Protein AF-A0A972CY68-F1 (afdb_monomer)

pLDDT: mean 76.72, std 8.89, range [44.25, 85.81]

Structure (mmCIF, N/CA/C/O backbone):
data_AF-A0A972CY68-F1
#
_entry.id   AF-A0A972CY68-F1
#
loop_
_atom_site.group_PDB
_atom_site.id
_atom_site.type_symbol
_atom_site.label_atom_id
_atom_site.label_alt_id
_atom_site.label_comp_id
_atom_site.label_asym_id
_atom_site.label_entity_id
_atom_site.label_seq_id
_atom_site.pdbx_PDB_ins_code
_atom_site.Cartn_x
_atom_site.Cartn_y
_atom_site.Cartn_z
_atom_site.occupancy
_atom_site.B_iso_or_equiv
_atom_site.auth_seq_id
_atom_site.auth_comp_id
_atom_site.auth_asym_id
_atom_site.auth_atom_id
_atom_site.pdbx_PDB_model_num
ATOM 1 N N . ALA A 1 1 ? 3.180 -8.922 9.177 1.00 44.25 1 ALA A N 1
ATOM 2 C CA . ALA A 1 1 ? 3.590 -8.613 7.791 1.00 44.25 1 ALA A CA 1
ATOM 3 C C . ALA A 1 1 ? 2.325 -8.504 6.946 1.00 44.25 1 ALA A C 1
ATOM 5 O O . ALA A 1 1 ? 1.677 -9.520 6.760 1.00 44.25 1 ALA A O 1
ATOM 6 N N . GLY A 1 2 ? 1.870 -7.306 6.565 1.00 52.00 2 GLY A N 1
ATOM 7 C CA . GLY A 1 2 ? 0.503 -7.192 6.025 1.00 52.00 2 GLY A CA 1
ATOM 8 C C . GLY A 1 2 ? 0.113 -5.875 5.363 1.00 52.00 2 GLY A C 1
ATOM 9 O O . GLY A 1 2 ? -1.064 -5.665 5.100 1.00 52.00 2 GLY A O 1
ATOM 10 N N . THR A 1 3 ? 1.054 -4.983 5.064 1.00 59.28 3 THR A N 1
ATOM 11 C CA . THR A 1 3 ? 0.762 -3.806 4.239 1.00 59.28 3 THR A CA 1
ATOM 12 C C . THR A 1 3 ? 1.094 -4.169 2.802 1.00 59.28 3 THR A C 1
ATOM 14 O O . THR A 1 3 ? 2.257 -4.128 2.408 1.00 59.28 3 THR A O 1
ATOM 17 N N . MET A 1 4 ? 0.083 -4.549 2.009 1.00 66.31 4 MET A N 1
ATOM 18 C CA . MET A 1 4 ? 0.274 -4.852 0.578 1.00 66.31 4 MET A CA 1
ATOM 19 C C . MET A 1 4 ? 0.993 -3.704 -0.156 1.00 66.31 4 MET A C 1
ATOM 21 O O . MET A 1 4 ? 1.763 -3.932 -1.079 1.00 66.31 4 MET A O 1
ATOM 25 N N . THR A 1 5 ? 0.838 -2.473 0.331 1.00 71.88 5 THR A N 1
ATOM 26 C CA . THR A 1 5 ? 1.476 -1.258 -0.185 1.00 71.88 5 THR A CA 1
ATOM 27 C C . THR A 1 5 ? 2.972 -1.125 0.117 1.00 71.88 5 THR A C 1
ATOM 29 O O . THR A 1 5 ? 3.635 -0.318 -0.525 1.00 71.88 5 THR A O 1
ATOM 32 N N . SER A 1 6 ? 3.541 -1.910 1.041 1.00 76.31 6 SER A N 1
ATOM 33 C CA . SER A 1 6 ? 4.955 -1.814 1.459 1.00 76.31 6 SER A CA 1
ATOM 34 C C . SER A 1 6 ? 5.931 -2.023 0.298 1.00 76.31 6 SER A C 1
ATOM 36 O O . SER A 1 6 ? 7.017 -1.451 0.264 1.00 76.31 6 SER A O 1
ATOM 38 N N . ASN A 1 7 ? 5.517 -2.821 -0.685 1.00 75.88 7 ASN A N 1
ATOM 39 C CA . ASN A 1 7 ? 6.290 -3.104 -1.885 1.00 75.88 7 ASN A CA 1
ATOM 40 C C . ASN A 1 7 ? 6.474 -1.880 -2.802 1.00 75.88 7 ASN A C 1
ATOM 42 O O . ASN A 1 7 ? 7.436 -1.797 -3.555 1.00 75.88 7 ASN A O 1
ATOM 46 N N . LEU A 1 8 ? 5.576 -0.898 -2.716 1.00 76.38 8 LEU A N 1
ATOM 47 C CA . LEU A 1 8 ? 5.650 0.323 -3.516 1.00 76.38 8 LEU A CA 1
ATOM 48 C C . LEU A 1 8 ? 6.749 1.275 -3.029 1.00 76.38 8 LEU A C 1
ATOM 50 O O . LEU A 1 8 ? 7.073 2.245 -3.703 1.00 76.38 8 LEU A O 1
ATOM 54 N N . VAL A 1 9 ? 7.333 1.031 -1.858 1.00 80.44 9 VAL A N 1
ATOM 55 C CA . VAL A 1 9 ? 8.344 1.903 -1.270 1.00 80.44 9 VAL A CA 1
ATOM 56 C C . VAL A 1 9 ? 9.739 1.377 -1.630 1.00 80.44 9 VAL A C 1
ATOM 58 O O . VAL A 1 9 ? 10.109 0.295 -1.172 1.00 80.44 9 VAL A O 1
ATOM 61 N N . PRO A 1 10 ? 10.544 2.110 -2.424 1.00 71.81 10 PRO A N 1
ATOM 62 C CA . PRO A 1 10 ? 11.779 1.566 -2.995 1.00 71.81 10 PRO A CA 1
ATOM 63 C C . PRO A 1 10 ? 12.870 1.276 -1.955 1.00 71.81 10 PRO A C 1
ATOM 65 O O . PRO A 1 10 ? 13.713 0.415 -2.182 1.00 71.81 10 PRO A O 1
ATOM 68 N N . TRP A 1 11 ? 12.835 1.943 -0.799 1.00 78.50 11 TRP A N 1
ATOM 69 C CA . TRP A 1 11 ? 13.747 1.701 0.327 1.00 78.50 11 TRP A CA 1
ATOM 70 C C . TRP A 1 11 ? 13.253 0.626 1.310 1.00 78.50 11 TRP A C 1
ATOM 72 O O . TRP A 1 11 ? 13.871 0.411 2.350 1.00 78.50 11 TRP A O 1
ATOM 82 N N . ASN A 1 12 ? 12.134 -0.044 1.021 1.00 83.31 12 ASN A N 1
ATOM 83 C CA . ASN A 1 12 ? 11.630 -1.148 1.830 1.00 83.31 12 ASN A CA 1
ATOM 84 C C . ASN A 1 12 ? 12.153 -2.493 1.303 1.00 83.31 12 ASN A C 1
ATOM 86 O O . ASN A 1 12 ? 12.235 -2.696 0.091 1.00 83.31 12 ASN A O 1
ATOM 90 N N . THR A 1 13 ? 12.433 -3.440 2.202 1.00 82.19 13 THR A N 1
ATOM 91 C CA . THR A 1 13 ? 12.859 -4.805 1.856 1.00 82.19 13 THR A CA 1
ATOM 92 C C . THR A 1 13 ? 11.939 -5.461 0.826 1.00 82.19 13 THR A C 1
ATOM 94 O O . THR A 1 13 ? 12.430 -6.043 -0.135 1.00 82.19 13 THR A O 1
ATOM 97 N N . CYS A 1 14 ? 10.614 -5.315 0.963 1.00 81.81 14 CYS A N 1
ATOM 98 C CA . CYS A 1 14 ? 9.647 -5.857 0.004 1.00 81.81 14 CYS A CA 1
ATOM 99 C C . CYS A 1 14 ? 9.883 -5.287 -1.403 1.00 81.81 14 CYS A C 1
ATOM 101 O O . CYS A 1 14 ? 9.990 -6.040 -2.371 1.00 81.81 14 CYS A O 1
ATOM 103 N N . GLY A 1 15 ? 10.026 -3.958 -1.477 1.00 80.25 15 GLY A N 1
ATOM 104 C CA . GLY A 1 15 ? 10.265 -3.216 -2.710 1.00 80.25 15 GLY A CA 1
ATOM 105 C C . GLY A 1 15 ? 11.562 -3.630 -3.389 1.00 80.25 15 GLY A C 1
ATOM 106 O O . GLY A 1 15 ? 11.573 -3.829 -4.605 1.00 80.25 15 GLY A O 1
ATOM 107 N N . ALA A 1 16 ? 12.639 -3.791 -2.617 1.00 81.56 16 ALA A N 1
ATOM 108 C CA . ALA A 1 16 ? 13.944 -4.217 -3.116 1.00 81.56 16 ALA A CA 1
ATOM 109 C C . ALA A 1 16 ? 13.916 -5.653 -3.669 1.00 81.56 16 ALA A C 1
ATOM 111 O O . ALA A 1 16 ? 14.465 -5.912 -4.743 1.00 81.56 16 ALA A O 1
ATOM 112 N N . THR A 1 17 ? 13.225 -6.577 -2.992 1.00 84.06 17 THR A N 1
ATOM 113 C CA . THR A 1 17 ? 13.070 -7.962 -3.464 1.00 84.06 17 THR A CA 1
ATOM 114 C C . THR A 1 17 ? 12.302 -8.021 -4.784 1.00 84.06 17 THR A C 1
ATOM 116 O O . THR A 1 17 ? 12.729 -8.693 -5.719 1.00 84.06 17 THR A O 1
ATOM 119 N N . MET A 1 18 ? 11.204 -7.274 -4.906 1.00 83.81 18 MET A N 1
ATOM 120 C CA . MET A 1 18 ? 10.379 -7.291 -6.118 1.00 83.81 18 MET A CA 1
ATOM 121 C C . MET A 1 18 ? 11.041 -6.600 -7.307 1.00 83.81 18 MET A C 1
ATOM 123 O O . MET A 1 18 ? 10.937 -7.101 -8.423 1.00 83.81 18 MET A O 1
ATOM 127 N N . ALA A 1 19 ? 11.781 -5.510 -7.083 1.00 83.88 19 ALA A N 1
ATOM 128 C CA . ALA A 1 19 ? 12.583 -4.900 -8.142 1.00 83.88 19 ALA A CA 1
ATOM 129 C C . ALA A 1 19 ? 13.695 -5.840 -8.638 1.00 83.88 19 ALA A C 1
ATOM 131 O O . ALA A 1 19 ? 13.954 -5.909 -9.836 1.00 83.88 19 ALA A O 1
ATOM 132 N N . THR A 1 20 ? 14.301 -6.619 -7.734 1.00 84.06 20 THR A N 1
ATOM 133 C CA . THR A 1 20 ? 15.314 -7.628 -8.089 1.00 84.06 20 THR A CA 1
ATOM 134 C C . THR A 1 20 ? 14.721 -8.777 -8.906 1.00 84.06 20 THR A C 1
ATOM 136 O O . THR A 1 20 ? 15.323 -9.201 -9.887 1.00 84.06 20 THR A O 1
ATOM 139 N N . PHE A 1 21 ? 13.538 -9.276 -8.538 1.00 85.00 21 PHE A N 1
ATOM 140 C CA . PHE A 1 21 ? 12.896 -10.382 -9.258 1.00 85.00 21 PHE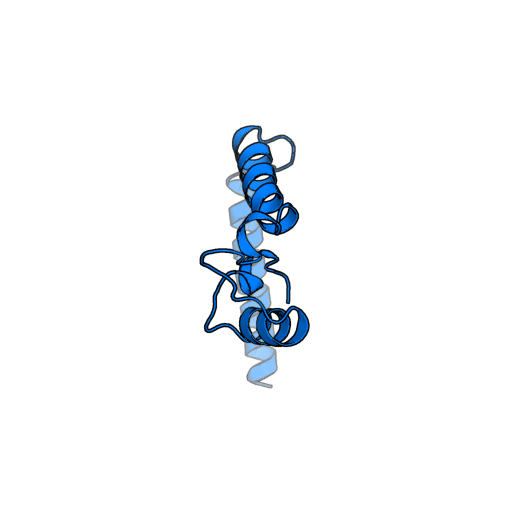 A CA 1
ATOM 141 C C . PHE A 1 21 ? 12.327 -9.979 -10.615 1.00 85.00 21 PHE A C 1
ATOM 143 O O . PHE A 1 21 ? 12.432 -10.744 -11.570 1.00 85.00 21 PHE A O 1
ATOM 150 N N . LEU A 1 22 ? 11.713 -8.799 -10.704 1.00 82.75 22 LEU A N 1
ATOM 151 C CA . LEU A 1 22 ? 11.071 -8.333 -11.932 1.00 82.75 22 LEU A CA 1
ATOM 152 C C . LEU A 1 22 ? 12.049 -7.610 -12.871 1.00 82.75 22 LEU A C 1
ATOM 154 O O . LEU A 1 22 ? 11.709 -7.366 -14.024 1.00 82.75 22 LEU A O 1
ATOM 158 N N . GLY A 1 23 ? 13.242 -7.238 -12.392 1.00 82.06 23 GLY A N 1
ATOM 159 C CA . GLY A 1 23 ? 14.241 -6.490 -13.165 1.00 82.06 23 GLY A CA 1
ATOM 160 C C . GLY A 1 23 ? 13.816 -5.061 -13.523 1.00 82.06 23 GLY A C 1
ATOM 161 O O . GLY A 1 23 ? 14.516 -4.375 -14.263 1.00 82.06 23 GLY A O 1
ATOM 162 N N . VAL A 1 24 ? 12.675 -4.604 -13.003 1.00 83.75 24 VAL A N 1
ATOM 163 C CA . VAL A 1 24 ? 12.113 -3.270 -13.220 1.00 83.75 24 VAL A CA 1
ATOM 164 C C . VAL A 1 24 ? 11.970 -2.539 -11.891 1.00 83.75 24 VAL A C 1
ATOM 166 O O . VAL A 1 24 ? 11.668 -3.135 -10.855 1.00 83.75 24 VAL A O 1
ATOM 169 N N . GLY A 1 25 ? 12.184 -1.224 -11.918 1.00 82.50 25 GLY A N 1
ATOM 170 C CA . GLY A 1 25 ? 12.010 -0.373 -10.743 1.00 82.50 25 GLY A CA 1
ATOM 171 C C . GLY A 1 25 ? 10.559 -0.335 -10.256 1.00 82.50 25 GLY A C 1
ATOM 172 O O . GLY A 1 25 ? 9.618 -0.660 -10.980 1.00 82.50 25 GLY A O 1
ATOM 173 N N . GLN A 1 26 ? 10.361 0.095 -9.013 1.00 83.50 26 GLN A N 1
ATOM 174 C CA . GLN A 1 26 ? 9.029 0.305 -8.445 1.00 83.50 26 GLN A CA 1
ATOM 175 C C . GLN A 1 26 ? 8.328 1.448 -9.193 1.00 83.50 26 GLN A C 1
ATOM 177 O O . GLN A 1 26 ? 7.229 1.271 -9.714 1.00 83.50 26 GLN A O 1
ATOM 182 N N . TRP A 1 27 ? 9.010 2.588 -9.327 1.00 78.25 27 TRP A N 1
ATOM 183 C CA . TRP A 1 27 ? 8.519 3.803 -9.981 1.00 78.25 27 TRP A CA 1
ATOM 184 C C . TRP A 1 27 ? 9.369 4.153 -11.209 1.00 78.25 27 TRP A C 1
ATOM 186 O O . TRP A 1 27 ? 10.581 3.949 -11.191 1.00 78.25 27 TRP A O 1
ATOM 196 N N . GLY A 1 28 ? 8.750 4.700 -12.260 1.00 76.44 28 GLY A N 1
ATOM 197 C CA . GLY A 1 28 ? 9.435 5.145 -13.483 1.00 76.44 28 GLY A CA 1
ATOM 198 C C . GLY A 1 28 ? 8.830 4.586 -1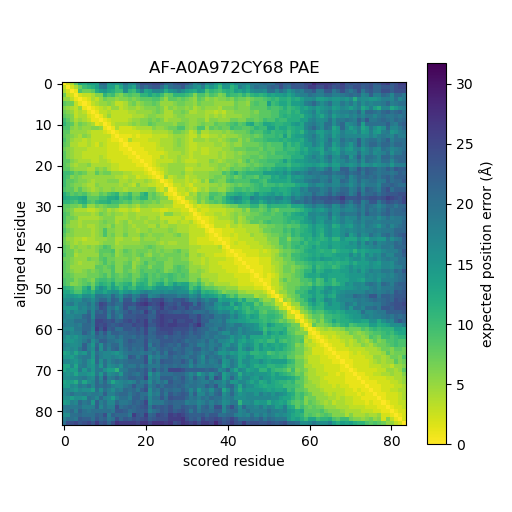4.776 1.00 76.44 28 GLY A C 1
ATOM 199 O O . GLY A 1 28 ? 7.780 3.940 -14.75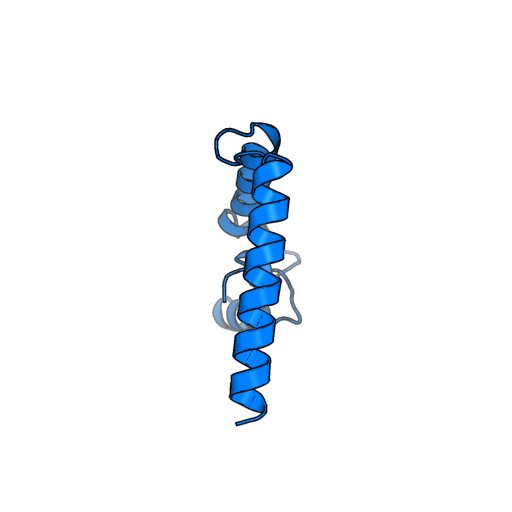8 1.00 76.44 28 GLY A O 1
ATOM 200 N N . ALA A 1 29 ? 9.493 4.838 -15.910 1.00 69.81 29 ALA A N 1
ATOM 201 C CA . ALA A 1 29 ? 9.088 4.307 -17.212 1.00 69.81 29 ALA A CA 1
ATOM 202 C C . ALA A 1 29 ? 9.269 2.778 -17.234 1.00 69.81 29 ALA A C 1
ATOM 204 O O . ALA A 1 29 ? 10.392 2.283 -17.208 1.00 69.81 29 ALA A O 1
ATOM 205 N N . GLY A 1 30 ? 8.155 2.040 -17.234 1.00 75.50 30 GLY A N 1
ATOM 206 C CA . GLY A 1 30 ? 8.150 0.574 -17.142 1.00 75.50 30 GLY A CA 1
ATOM 207 C C . GLY A 1 30 ? 8.173 0.017 -15.714 1.00 75.50 30 GLY A C 1
ATOM 208 O O . GLY A 1 30 ? 8.315 -1.190 -15.543 1.00 75.50 30 GLY A O 1
ATOM 209 N N . GLY A 1 31 ? 8.028 0.867 -14.691 1.00 82.25 31 GLY A N 1
ATOM 210 C CA . GLY A 1 31 ? 7.954 0.410 -13.306 1.00 82.25 31 GLY A CA 1
ATOM 211 C C . GLY A 1 31 ? 6.672 -0.371 -13.006 1.00 82.25 31 GLY A C 1
ATOM 212 O O . GLY A 1 31 ? 5.633 -0.149 -13.631 1.00 82.25 31 GLY A O 1
ATOM 213 N N . TYR A 1 32 ? 6.731 -1.288 -12.038 1.00 83.50 32 TYR A N 1
ATOM 214 C CA . TYR A 1 32 ? 5.608 -2.190 -11.753 1.00 83.50 32 TYR A CA 1
ATOM 215 C C . TYR A 1 32 ? 4.529 -1.585 -10.832 1.00 83.50 32 TYR A C 1
ATOM 217 O O . TYR A 1 32 ? 3.436 -2.142 -10.727 1.00 83.50 32 TYR A O 1
ATOM 225 N N . ALA A 1 33 ? 4.790 -0.452 -10.168 1.00 83.81 33 ALA A N 1
ATOM 226 C CA . ALA A 1 33 ? 3.851 0.172 -9.231 1.00 83.81 33 ALA A CA 1
ATOM 227 C C . ALA A 1 33 ? 2.424 0.433 -9.767 1.00 83.81 33 ALA A C 1
ATOM 229 O O . ALA A 1 33 ? 1.474 0.160 -9.027 1.00 83.81 33 ALA A O 1
ATOM 230 N N . PRO A 1 34 ? 2.198 0.911 -11.009 1.00 79.94 34 PRO A N 1
ATOM 231 C CA . PRO A 1 34 ? 0.838 1.056 -11.541 1.00 79.94 34 PRO A CA 1
ATOM 232 C C . PRO A 1 34 ? 0.130 -0.290 -11.763 1.00 79.94 34 PRO A C 1
ATOM 234 O O . PRO A 1 34 ? -1.092 -0.361 -11.672 1.00 79.94 34 PRO A O 1
ATOM 237 N N . TYR A 1 35 ? 0.880 -1.372 -11.990 1.00 81.44 35 TYR A N 1
ATOM 238 C CA . TYR A 1 35 ? 0.332 -2.721 -12.168 1.00 81.44 35 TYR A CA 1
ATOM 239 C C . TYR A 1 35 ? 0.013 -3.418 -10.839 1.0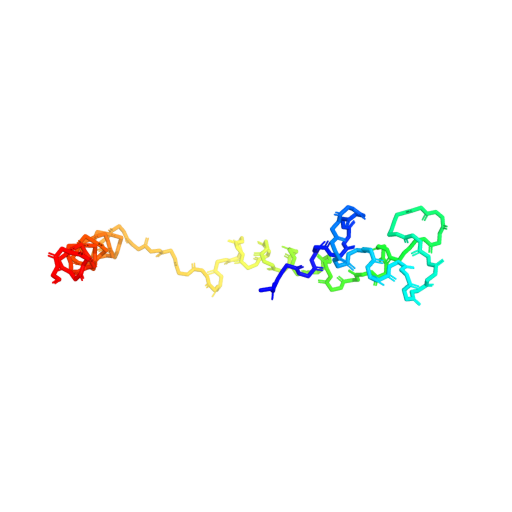0 81.44 35 TYR A C 1
ATOM 241 O O . TYR A 1 35 ? -0.644 -4.458 -10.822 1.00 81.44 35 TYR A O 1
ATOM 249 N N . ALA A 1 36 ? 0.423 -2.842 -9.707 1.00 81.31 36 ALA A N 1
ATOM 250 C CA . ALA A 1 36 ? 0.140 -3.352 -8.370 1.00 81.31 36 ALA A CA 1
ATOM 251 C C . ALA A 1 36 ? -1.310 -3.050 -7.931 1.00 81.31 36 ALA A C 1
ATOM 253 O O . ALA A 1 36 ? -1.551 -2.459 -6.881 1.00 81.31 36 ALA A O 1
ATOM 254 N N . ILE A 1 37 ? -2.292 -3.462 -8.737 1.00 80.06 37 ILE A N 1
ATOM 255 C CA . ILE A 1 37 ? -3.717 -3.107 -8.619 1.00 80.06 37 ILE A CA 1
ATOM 256 C C . ILE A 1 37 ? -4.277 -3.418 -7.224 1.00 80.06 37 ILE A C 1
ATOM 258 O O . ILE A 1 37 ? -4.958 -2.588 -6.628 1.00 80.06 37 ILE A O 1
ATOM 262 N N . LEU A 1 38 ? -3.940 -4.577 -6.653 1.00 79.25 38 LEU A N 1
ATOM 263 C CA . LEU A 1 38 ? -4.394 -4.962 -5.311 1.00 79.25 38 LEU A CA 1
ATOM 264 C C . L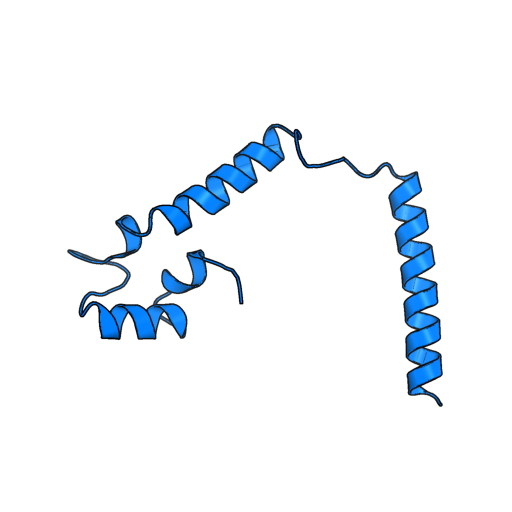EU A 1 38 ? -3.890 -4.011 -4.214 1.00 79.25 38 LEU A C 1
ATOM 266 O O . LEU A 1 38 ? -4.591 -3.787 -3.228 1.00 79.25 38 LEU A O 1
ATOM 270 N N . CYS A 1 39 ? -2.710 -3.409 -4.395 1.00 81.12 39 CYS A N 1
ATOM 271 C CA . CYS A 1 39 ? -2.162 -2.430 -3.455 1.00 81.12 39 CYS A CA 1
ATOM 272 C C . CYS A 1 39 ? -2.955 -1.118 -3.471 1.00 81.12 39 CYS A C 1
ATOM 274 O O . CYS A 1 39 ? -3.017 -0.446 -2.446 1.00 81.12 39 CYS A O 1
ATOM 276 N N . TRP A 1 40 ? -3.580 -0.781 -4.601 1.00 81.00 40 TRP A N 1
ATOM 277 C CA . TRP A 1 40 ? -4.408 0.415 -4.773 1.00 81.00 40 TRP A CA 1
ATOM 278 C C . TRP A 1 40 ? -5.872 0.181 -4.400 1.00 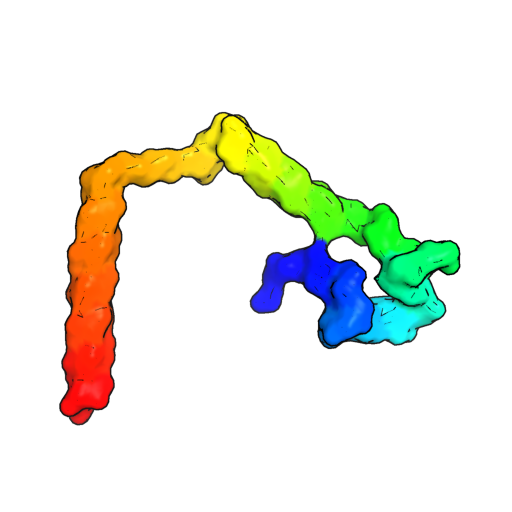81.00 40 TRP A C 1
ATOM 280 O O . TRP A 1 40 ? -6.490 1.029 -3.764 1.00 81.00 40 TRP A O 1
ATOM 290 N N . ILE A 1 41 ? -6.424 -0.986 -4.738 1.00 83.62 41 ILE A N 1
ATOM 291 C CA . ILE A 1 41 ? -7.810 -1.341 -4.408 1.00 83.62 41 ILE A CA 1
ATOM 292 C C . ILE A 1 41 ? -7.995 -1.473 -2.897 1.00 83.62 41 ILE A C 1
ATOM 294 O O . ILE A 1 41 ? -9.001 -1.019 -2.369 1.00 83.62 41 ILE A O 1
ATOM 298 N N . ASN A 1 42 ? -7.034 -2.053 -2.180 1.00 82.44 42 ASN A N 1
ATOM 299 C CA . ASN A 1 42 ? -7.179 -2.301 -0.746 1.00 82.44 42 ASN A CA 1
ATOM 300 C C . ASN A 1 42 ? -7.449 -1.029 0.098 1.00 82.44 42 ASN A C 1
ATOM 302 O O . ASN A 1 42 ? -8.435 -1.012 0.837 1.00 82.44 42 ASN A O 1
ATOM 306 N N . PRO A 1 43 ? -6.670 0.068 -0.017 1.00 78.81 43 PRO A N 1
ATOM 307 C CA . PRO A 1 43 ? -6.999 1.310 0.678 1.00 78.81 43 PRO A CA 1
ATOM 308 C C . PRO A 1 43 ? -8.314 1.925 0.187 1.00 78.81 43 PRO A C 1
ATOM 310 O O . PRO A 1 43 ? -9.057 2.453 1.005 1.00 78.81 43 PRO A O 1
ATOM 313 N N . LEU A 1 44 ? -8.654 1.818 -1.103 1.00 83.12 44 LEU A N 1
ATOM 314 C CA . LEU A 1 44 ? -9.932 2.322 -1.625 1.00 83.12 44 LEU A CA 1
ATOM 315 C C . LEU A 1 44 ? -11.134 1.582 -1.034 1.00 83.12 44 LEU A C 1
ATOM 317 O O . LEU A 1 44 ? -12.114 2.210 -0.645 1.00 83.12 44 LEU A O 1
ATOM 321 N N . VAL A 1 45 ? -11.046 0.259 -0.922 1.00 81.69 45 VAL A N 1
ATOM 322 C CA . VAL A 1 45 ? -12.076 -0.583 -0.310 1.00 81.69 45 VAL A CA 1
ATOM 323 C C . VAL A 1 45 ? -12.180 -0.292 1.186 1.00 81.69 45 VAL A C 1
ATOM 325 O O . VAL A 1 45 ? -13.285 -0.144 1.697 1.00 81.69 45 VAL A O 1
ATOM 328 N N . SER A 1 46 ? -11.051 -0.123 1.880 1.00 80.50 46 SER A N 1
ATOM 329 C CA . SER A 1 46 ? -11.029 0.274 3.293 1.00 80.50 46 SER A CA 1
ATOM 330 C C . SER A 1 46 ? -11.686 1.640 3.519 1.00 80.50 46 SER A C 1
ATOM 332 O O . SER A 1 46 ? -12.534 1.787 4.396 1.00 80.50 46 SER A O 1
ATOM 334 N N . ILE A 1 47 ? -11.378 2.626 2.672 1.00 81.50 47 ILE A N 1
ATOM 335 C CA . ILE A 1 47 ? -12.012 3.948 2.697 1.00 81.50 47 ILE A CA 1
ATOM 336 C C . ILE A 1 47 ? -13.512 3.832 2.403 1.00 81.50 47 ILE A C 1
ATOM 338 O O . ILE A 1 47 ? -14.323 4.420 3.115 1.00 81.50 47 ILE A O 1
ATOM 342 N N . PHE A 1 48 ? -13.901 3.046 1.398 1.00 83.12 48 PHE A N 1
ATOM 343 C CA . PHE A 1 48 ? -15.302 2.823 1.049 1.00 83.12 48 PHE A CA 1
ATOM 344 C C . PHE A 1 48 ? -16.088 2.199 2.207 1.00 83.12 48 PHE A C 1
ATOM 346 O O . PHE A 1 48 ? -17.144 2.718 2.568 1.00 83.12 48 PHE A O 1
ATOM 353 N N . TYR A 1 49 ? -15.570 1.143 2.837 1.00 74.50 49 TYR A N 1
ATOM 354 C CA . TYR A 1 49 ? -16.177 0.545 4.031 1.00 74.50 49 TYR A CA 1
ATOM 355 C C . TYR A 1 49 ? -16.170 1.497 5.231 1.00 74.50 49 TYR A C 1
ATOM 357 O O . TYR A 1 49 ? -17.130 1.512 6.000 1.00 74.50 49 TYR A O 1
ATOM 365 N N . GLY A 1 50 ? -15.133 2.326 5.366 1.00 76.12 50 GLY A N 1
ATOM 366 C CA . GLY A 1 50 ? -15.040 3.346 6.405 1.00 76.12 50 GLY A CA 1
ATOM 367 C C . GLY A 1 50 ? -16.105 4.436 6.273 1.00 76.12 50 GLY A C 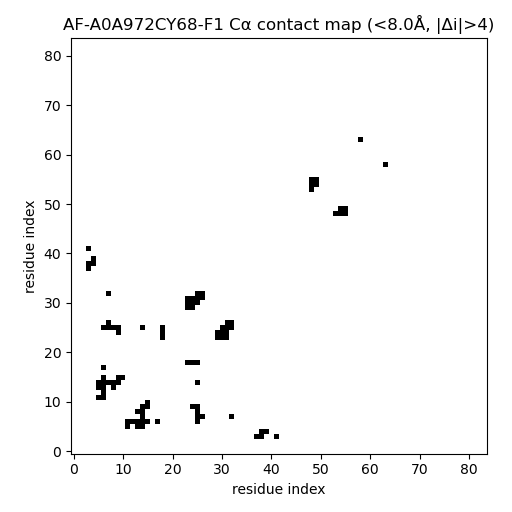1
ATOM 368 O O . GLY A 1 50 ? -16.701 4.828 7.272 1.00 76.12 50 GLY A O 1
ATOM 369 N N . PHE A 1 51 ? -16.395 4.881 5.047 1.00 73.00 51 PHE A N 1
ATOM 370 C CA . PHE A 1 51 ? -17.441 5.872 4.778 1.00 73.00 51 PHE A CA 1
ATOM 371 C C . PHE A 1 51 ? -18.851 5.282 4.795 1.00 73.00 51 PHE A C 1
ATOM 373 O O . PHE A 1 51 ? -19.769 5.913 5.311 1.00 73.00 51 PHE A O 1
ATOM 380 N N . THR A 1 52 ? -19.043 4.084 4.241 1.00 73.44 52 THR A N 1
ATOM 381 C CA . THR A 1 52 ? -20.365 3.438 4.211 1.00 73.44 52 THR A CA 1
ATOM 382 C C . THR A 1 52 ? -20.765 2.853 5.564 1.00 73.44 52 THR A C 1
ATOM 384 O O . THR A 1 52 ? -21.949 2.634 5.799 1.00 73.44 52 THR A O 1
ATOM 387 N N . GLY A 1 53 ? -19.814 2.624 6.477 1.00 65.44 53 GLY A N 1
ATOM 388 C CA . GLY A 1 53 ? -20.092 2.185 7.848 1.00 65.44 53 GLY A CA 1
ATOM 389 C C . GLY A 1 53 ? -20.679 0.774 7.956 1.00 65.44 53 GLY A C 1
ATOM 390 O O . GLY A 1 53 ? -21.043 0.352 9.047 1.00 65.44 53 GLY A O 1
ATOM 391 N N . ILE A 1 54 ? -20.746 0.025 6.850 1.00 63.56 54 ILE A N 1
ATOM 392 C CA . ILE A 1 54 ? -21.415 -1.285 6.769 1.00 63.56 54 ILE A CA 1
ATOM 393 C C . ILE A 1 54 ? -20.683 -2.356 7.599 1.00 63.56 54 ILE A C 1
ATOM 395 O O . ILE A 1 54 ? -21.299 -3.320 8.038 1.00 63.56 54 ILE A O 1
ATOM 399 N N . SER A 1 55 ? -19.384 -2.174 7.859 1.00 56.12 55 SER A N 1
ATOM 400 C CA . SER A 1 55 ? -18.565 -3.104 8.654 1.00 56.12 55 SER A CA 1
ATOM 401 C C . SER A 1 55 ? -17.902 -2.457 9.876 1.00 56.12 55 SER A C 1
ATOM 403 O O . SER A 1 55 ? -17.145 -3.128 10.576 1.00 56.12 55 SER A O 1
ATOM 405 N N . MET A 1 56 ? -18.147 -1.169 10.134 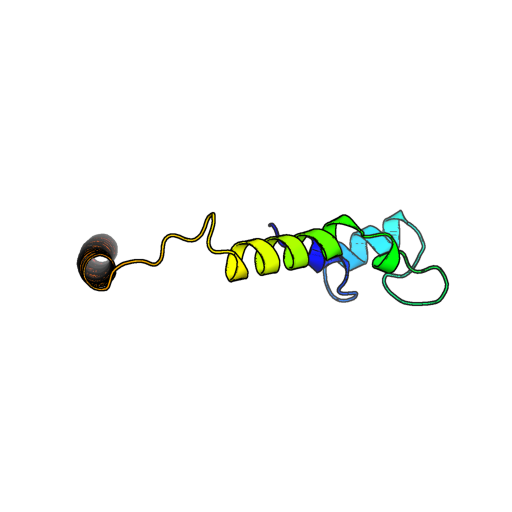1.00 57.69 56 MET A N 1
ATOM 406 C CA . MET A 1 56 ? -17.519 -0.448 11.241 1.00 57.69 56 MET A CA 1
ATOM 407 C C . MET A 1 56 ? -18.593 -0.083 12.261 1.00 57.69 56 MET A C 1
ATOM 409 O O . MET A 1 56 ? -19.182 0.997 12.209 1.00 57.69 56 MET A O 1
ATOM 413 N N . THR A 1 57 ? -18.876 -1.014 13.173 1.00 58.19 57 THR A N 1
ATOM 414 C CA . THR A 1 57 ? -19.674 -0.737 14.371 1.00 58.19 57 THR A CA 1
ATOM 415 C C . THR A 1 57 ? -19.023 0.422 15.112 1.00 58.19 57 THR A C 1
ATOM 417 O O . THR A 1 57 ? -17.921 0.289 15.643 1.00 58.19 57 THR A O 1
ATOM 420 N N . LYS A 1 58 ? -19.688 1.580 15.110 1.00 58.59 58 LYS A N 1
ATOM 421 C CA . LYS A 1 58 ? -19.320 2.693 15.981 1.00 58.59 58 LYS A CA 1
ATOM 422 C C . LYS A 1 58 ? -19.478 2.189 17.406 1.00 58.59 58 LYS A C 1
ATOM 424 O O . LYS A 1 58 ? -20.580 1.822 17.802 1.00 58.59 58 LYS A O 1
ATOM 429 N N . MET A 1 59 ? -18.370 2.105 18.126 1.00 58.00 59 MET A N 1
ATOM 430 C CA . MET A 1 59 ? -18.390 1.745 19.533 1.00 58.00 59 MET A CA 1
ATOM 431 C C . MET A 1 59 ? -19.180 2.825 20.271 1.00 58.00 59 MET A C 1
ATOM 433 O O . MET A 1 59 ? -18.914 4.012 20.076 1.00 58.00 59 MET A O 1
ATOM 437 N N . THR A 1 60 ? -20.197 2.429 21.030 1.00 66.00 60 THR A N 1
ATOM 438 C CA . THR A 1 60 ? -20.890 3.350 21.931 1.00 66.00 60 THR A CA 1
ATOM 439 C C . THR A 1 60 ? -19.922 3.752 23.041 1.00 66.00 60 THR A C 1
ATOM 441 O O . THR A 1 60 ? -19.016 2.989 23.386 1.00 66.00 60 THR A O 1
ATOM 444 N N . ASP A 1 61 ? -20.095 4.947 23.605 1.00 67.31 61 ASP A N 1
ATOM 445 C CA . ASP A 1 61 ? -19.215 5.446 24.670 1.00 67.31 61 ASP A CA 1
ATOM 446 C C . ASP A 1 61 ? -19.131 4.460 25.859 1.00 67.31 61 ASP A C 1
ATOM 448 O O . ASP A 1 61 ? -18.072 4.282 26.457 1.00 67.31 61 ASP A O 1
ATOM 452 N N . GLU A 1 62 ? -20.211 3.714 26.129 1.00 67.69 62 GLU A N 1
ATOM 453 C CA . GLU A 1 62 ? -20.267 2.679 27.172 1.00 67.69 62 GLU A CA 1
ATOM 454 C C . GLU A 1 62 ? -19.364 1.464 26.909 1.00 67.69 62 GLU A C 1
ATOM 456 O O . GLU A 1 62 ? -18.833 0.868 27.849 1.00 67.69 62 GLU A O 1
ATOM 461 N N . ASP A 1 63 ? -19.182 1.067 25.649 1.00 68.88 63 ASP A N 1
ATOM 462 C CA . ASP A 1 63 ? -18.299 -0.049 25.308 1.00 68.88 63 ASP A CA 1
ATOM 463 C C . ASP A 1 63 ? -16.825 0.383 25.375 1.00 68.88 63 ASP A C 1
ATOM 465 O O . ASP A 1 63 ? -15.955 -0.425 25.706 1.00 68.88 63 ASP A O 1
ATOM 469 N N . TYR A 1 64 ? -16.535 1.669 25.149 1.00 69.88 64 TYR A N 1
ATOM 470 C CA . TYR A 1 64 ? -15.191 2.246 25.275 1.00 69.88 64 TYR A CA 1
ATOM 471 C C . TYR A 1 64 ? -14.683 2.258 26.715 1.00 69.88 64 TYR A C 1
ATOM 473 O O . TYR A 1 64 ? -13.563 1.806 26.973 1.00 69.88 64 TYR A O 1
ATOM 481 N N . GLU A 1 65 ? -15.534 2.660 27.655 1.00 75.88 65 GLU A N 1
ATOM 482 C CA . GLU A 1 65 ? -15.248 2.630 29.094 1.00 75.88 65 GLU A CA 1
ATOM 483 C C . GLU A 1 65 ? -14.945 1.202 29.590 1.00 75.88 65 GLU A C 1
ATOM 485 O O . GLU A 1 65 ? -13.976 0.978 30.321 1.00 75.88 65 GLU A O 1
ATOM 490 N N . LYS A 1 66 ? -15.707 0.195 29.136 1.00 78.44 66 LYS A N 1
ATOM 491 C CA . LYS A 1 66 ? -15.481 -1.216 29.512 1.00 78.44 66 LYS A CA 1
ATOM 492 C C . LYS A 1 66 ? -14.145 -1.752 29.002 1.00 78.44 66 LYS A C 1
ATOM 494 O O . LYS A 1 66 ? -13.464 -2.479 29.725 1.00 78.44 66 LYS A O 1
ATOM 499 N N . ILE A 1 67 ? -13.753 -1.398 27.776 1.00 81.06 67 ILE A N 1
ATOM 500 C CA . ILE A 1 67 ? -12.460 -1.815 27.217 1.00 81.06 67 ILE A CA 1
ATOM 501 C C . ILE A 1 67 ? -11.301 -1.138 27.956 1.00 81.06 67 ILE A C 1
ATOM 503 O O . ILE A 1 67 ? -10.284 -1.784 28.197 1.00 81.06 67 ILE A O 1
ATOM 507 N N . LEU A 1 68 ? -11.434 0.130 28.348 1.00 79.31 68 LEU A N 1
ATOM 508 C CA . LEU A 1 68 ? -10.424 0.825 29.154 1.00 79.31 68 LEU A CA 1
ATOM 509 C C . LEU A 1 68 ? -10.226 0.156 30.515 1.00 79.31 68 LEU A C 1
ATOM 511 O O . LEU A 1 68 ? -9.094 -0.193 30.849 1.00 79.31 68 LEU A O 1
ATOM 515 N N . ALA A 1 69 ? -11.319 -0.117 31.230 1.00 81.19 69 ALA A N 1
ATOM 516 C CA . ALA A 1 69 ? -11.271 -0.810 32.514 1.00 81.19 69 ALA A CA 1
ATOM 517 C C . ALA A 1 69 ? -10.648 -2.214 32.396 1.00 81.19 69 ALA A C 1
ATOM 519 O O . ALA A 1 69 ? -9.899 -2.640 33.273 1.00 81.19 69 ALA A O 1
ATOM 520 N N . GLN A 1 70 ? -10.911 -2.934 31.298 1.00 83.62 70 GLN A N 1
ATOM 521 C CA . GLN A 1 70 ? -10.280 -4.232 31.043 1.00 83.62 70 GLN A CA 1
ATOM 522 C C . GLN A 1 70 ? -8.774 -4.094 30.776 1.00 83.62 70 GLN A C 1
ATOM 524 O O . GLN A 1 70 ? -7.984 -4.860 31.310 1.00 83.62 70 GLN A O 1
ATOM 529 N N . ARG A 1 71 ? -8.352 -3.088 30.002 1.00 83.81 71 ARG A N 1
ATOM 530 C CA . ARG A 1 71 ? -6.931 -2.851 29.697 1.00 83.81 71 ARG A CA 1
ATOM 531 C C . ARG A 1 71 ? -6.126 -2.420 30.916 1.00 83.81 71 ARG A C 1
ATOM 533 O O . ARG A 1 71 ? -4.924 -2.666 30.944 1.00 83.81 71 ARG A O 1
ATOM 540 N N . GLU A 1 72 ? -6.745 -1.737 31.875 1.00 83.94 72 GLU A N 1
ATOM 541 C CA . GLU A 1 72 ? -6.109 -1.409 33.154 1.00 83.94 72 GLU A CA 1
ATOM 542 C C . GLU A 1 72 ? -5.884 -2.664 33.994 1.00 83.94 72 GLU A C 1
ATOM 544 O O . GLU A 1 72 ? -4.767 -2.866 34.462 1.00 83.94 72 GLU A O 1
ATOM 549 N N . LYS A 1 73 ? -6.876 -3.561 34.065 1.00 83.06 73 LYS A N 1
ATOM 550 C CA . LYS A 1 73 ? -6.725 -4.871 34.717 1.00 83.06 73 LYS A CA 1
ATOM 551 C C . LYS A 1 73 ? -5.659 -5.732 34.047 1.00 83.06 73 LYS A C 1
ATOM 553 O O . LYS A 1 73 ? -4.758 -6.206 34.724 1.00 83.06 73 LYS A O 1
ATOM 558 N N . ASP A 1 74 ? -5.693 -5.857 32.721 1.00 84.75 74 ASP A N 1
ATOM 559 C CA . ASP A 1 74 ? -4.694 -6.630 31.972 1.00 84.75 74 ASP A CA 1
ATOM 560 C C . ASP A 1 74 ? -3.276 -6.049 32.163 1.00 84.75 74 ASP A C 1
ATOM 562 O O . ASP A 1 74 ? -2.290 -6.785 32.179 1.00 84.75 74 ASP A O 1
ATOM 566 N N . LYS A 1 75 ? -3.152 -4.720 32.317 1.00 83.56 75 LYS A N 1
ATOM 567 C CA . LYS A 1 75 ? -1.878 -4.061 32.638 1.00 83.56 75 LYS A CA 1
ATOM 568 C C . LYS A 1 75 ? -1.433 -4.333 34.068 1.00 83.56 75 LYS A C 1
ATOM 570 O O . LYS A 1 75 ? -0.251 -4.590 34.248 1.00 83.56 75 LYS A O 1
ATOM 575 N N . GLU A 1 76 ? -2.326 -4.258 35.053 1.00 83.19 76 GLU A N 1
ATOM 576 C CA . GLU A 1 76 ? -2.012 -4.598 36.448 1.00 83.19 76 GLU A CA 1
ATOM 577 C C . GLU A 1 76 ? -1.586 -6.061 36.575 1.00 83.19 76 GLU A C 1
ATOM 579 O O . GLU A 1 76 ? -0.581 -6.344 37.216 1.00 83.19 76 GLU A O 1
ATOM 584 N N . GLU A 1 77 ? -2.278 -6.980 35.902 1.00 85.25 77 GLU A N 1
ATOM 585 C CA . GLU A 1 77 ? -1.920 -8.399 35.866 1.00 85.25 77 GLU A CA 1
ATOM 586 C C . GLU A 1 77 ? -0.573 -8.629 35.169 1.00 85.25 77 GLU A C 1
ATOM 588 O O . GLU A 1 77 ? 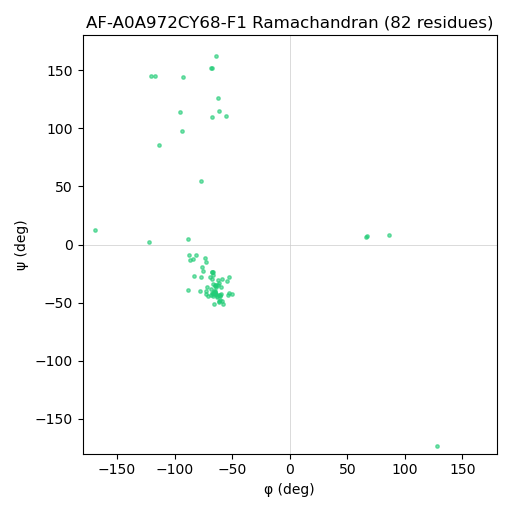0.264 -9.380 35.670 1.00 85.25 77 GLU A O 1
ATOM 593 N N . ALA A 1 78 ? -0.315 -7.951 34.045 1.00 83.88 78 ALA A N 1
ATOM 594 C CA . ALA A 1 78 ? 0.975 -8.023 33.363 1.00 83.88 78 ALA A CA 1
ATOM 595 C C . ALA A 1 78 ? 2.116 -7.434 34.206 1.00 83.88 78 ALA A C 1
ATOM 597 O O . ALA A 1 78 ? 3.232 -7.947 34.164 1.00 83.88 78 ALA A O 1
ATOM 598 N N . LEU A 1 79 ? 1.851 -6.370 34.967 1.00 80.75 79 LEU A N 1
ATOM 599 C CA . LEU A 1 79 ? 2.833 -5.739 35.846 1.00 80.75 79 LEU A CA 1
ATOM 600 C C . LEU A 1 79 ? 3.107 -6.621 37.069 1.00 80.75 79 LEU A C 1
ATOM 602 O O . LEU A 1 79 ? 4.264 -6.880 37.372 1.00 80.75 79 LEU A O 1
ATOM 606 N N . ALA A 1 80 ? 2.067 -7.203 37.670 1.00 85.81 80 ALA A N 1
ATOM 607 C CA . ALA A 1 80 ? 2.195 -8.185 38.744 1.00 85.81 80 ALA A CA 1
ATOM 608 C C . ALA A 1 80 ? 2.937 -9.459 38.297 1.00 85.81 80 ALA A C 1
ATOM 610 O O . ALA A 1 80 ? 3.690 -10.031 39.078 1.00 85.81 80 ALA A O 1
ATOM 611 N N . ALA A 1 81 ? 2.773 -9.893 37.042 1.00 83.50 81 ALA A N 1
ATOM 612 C CA . ALA A 1 81 ? 3.524 -11.011 36.466 1.00 83.50 81 ALA A CA 1
ATOM 613 C C . ALA A 1 81 ? 4.982 -10.660 36.112 1.00 83.50 81 ALA A C 1
ATOM 615 O O . ALA A 1 81 ? 5.808 -11.559 36.001 1.00 83.50 81 ALA A O 1
ATOM 616 N N . LEU A 1 82 ? 5.296 -9.378 35.899 1.00 81.00 82 LEU A N 1
ATOM 617 C CA . LEU A 1 82 ? 6.665 -8.889 35.696 1.00 81.00 82 LEU A CA 1
ATOM 618 C C . LEU A 1 82 ? 7.401 -8.646 37.020 1.00 81.00 82 LEU A C 1
ATOM 620 O O . LEU A 1 82 ? 8.629 -8.691 37.047 1.00 81.00 82 LEU A O 1
ATOM 624 N N . GLU A 1 83 ? 6.661 -8.353 38.089 1.00 77.81 83 GLU A N 1
ATOM 625 C CA . GLU A 1 83 ? 7.184 -8.144 39.443 1.00 77.81 83 GLU A CA 1
ATOM 626 C C . GLU A 1 83 ? 7.315 -9.446 40.262 1.00 77.81 83 GLU A C 1
ATOM 628 O O . GLU A 1 83 ? 7.917 -9.417 41.339 1.00 77.81 83 GLU A O 1
ATOM 633 N N . ALA A 1 84 ? 6.789 -10.572 39.760 1.00 64.06 84 ALA A N 1
ATOM 634 C CA . ALA A 1 84 ? 6.901 -11.920 40.338 1.00 64.06 84 ALA A CA 1
ATOM 635 C C . ALA A 1 84 ? 8.075 -12.722 39.750 1.00 64.06 84 ALA A C 1
ATOM 637 O O . ALA A 1 84 ? 8.698 -13.486 40.526 1.00 64.06 84 ALA A O 1
#

Foldseek 3Di:
DDLLCQLLDCPGPNVVVVCVVVVAHSDDDPHCVVVSVVNVVVVVVVVVCVVVVPPPPDDDPVNVVVVVVVVVVVVVVVVVVVVD

Sequence (84 aa):
AGTMTSNLVPWNTCGATMATFLGVGQWGAGGYAPYAILCWINPLVSIFYGFTGISMTKMTDEDYEKILAQREKDKEEALAALEA

Secondary structure (DSSP, 8-state):
---GGGGG-TTSHHHHHHHHHHSS-SSSTT-SGGG-HHHHHHHHHHHHHHHH-SS-----HHHHHHHHHHHHHHHHHHHHHHH-

Mean predicted aligned error: 11.81 Å

Radius of gyration: 20.96 Å; Cα contacts (8 Å, |Δi|>4): 48; chains: 1; bounding box: 37×18×58 Å

Solvent-accessible surface area (backbone atoms only — not comparable to full-atom values): 4965 Å² total; per-residue (Å²): 141,84,62,72,53,49,40,62,38,70,92,32,72,58,14,47,53,49,26,64,73,68,73,33,46,42,74,67,96,78,25,50,48,83,72,42,51,69,45,57,48,51,59,51,51,50,49,50,41,64,72,67,42,81,80,51,81,77,77,51,73,71,58,51,55,54,51,51,59,48,52,51,49,55,46,52,53,52,48,54,64,70,77,104